Protein AF-A0A5J9WD59-F1 (afdb_monomer_lite)

Foldseek 3Di:
DVPDDPVVVVQVVVCVPQQWGADPVRDIDGRPPPDDDDDDPDDDPPPPPPVVVVVVVVVVVVVVVPD

Sequence (67 aa):
MEKAAAPVFNLFLQILDDGRLTDGHGRTADFTNTIIIMTSNLVVDYGADSTTTQQRVLDRRREGALN

Structure (mmCIF, N/CA/C/O backbone):
data_AF-A0A5J9WD59-F1
#
_entry.id   AF-A0A5J9WD59-F1
#
loop_
_atom_site.group_PDB
_atom_site.id
_atom_site.type_symbol
_atom_site.label_atom_id
_atom_site.label_alt_id
_atom_site.label_comp_id
_atom_site.label_asym_id
_atom_site.label_entity_id
_atom_site.label_seq_id
_atom_site.pdbx_PDB_ins_code
_atom_site.Cartn_x
_atom_site.Cartn_y
_atom_site.Cartn_z
_atom_site.occupancy
_atom_site.B_iso_or_equiv
_atom_site.auth_seq_id
_atom_site.auth_comp_id
_atom_site.auth_asym_id
_atom_site.auth_atom_id
_atom_site.pdbx_PDB_model_num
ATOM 1 N N . MET A 1 1 ? 4.876 3.646 -9.595 1.00 53.66 1 MET A N 1
ATOM 2 C CA . MET A 1 1 ? 5.954 4.414 -8.934 1.00 53.66 1 MET A CA 1
ATOM 3 C C . MET A 1 1 ? 6.217 5.780 -9.578 1.00 53.66 1 MET A C 1
ATOM 5 O O . MET A 1 1 ? 6.610 6.669 -8.848 1.00 53.66 1 MET A O 1
ATOM 9 N N . GLU A 1 2 ? 5.937 6.013 -10.872 1.00 42.31 2 GLU A N 1
ATOM 10 C CA . GLU A 1 2 ? 6.221 7.327 -11.506 1.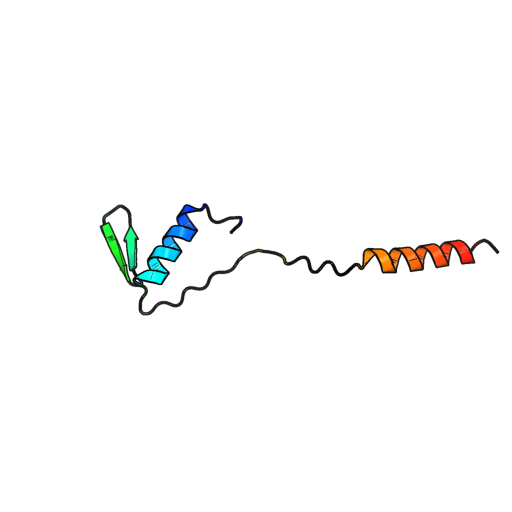00 42.31 2 GLU A CA 1
ATOM 11 C C . GLU A 1 2 ? 5.067 8.363 -11.466 1.00 42.31 2 GLU A C 1
ATOM 13 O O . GLU A 1 2 ? 5.303 9.553 -11.617 1.00 42.31 2 GLU A O 1
ATOM 18 N N . LYS A 1 3 ? 3.807 7.963 -11.226 1.00 55.47 3 LYS A N 1
ATOM 19 C CA . LYS A 1 3 ? 2.662 8.907 -11.119 1.00 55.47 3 LYS A CA 1
ATOM 20 C C . LYS A 1 3 ? 1.879 8.849 -9.808 1.00 55.47 3 LYS A C 1
ATOM 22 O O . LYS A 1 3 ? 0.884 9.547 -9.650 1.00 55.47 3 LYS A O 1
ATOM 27 N N . ALA A 1 4 ? 2.331 8.036 -8.861 1.00 55.44 4 ALA A N 1
ATOM 28 C CA . ALA A 1 4 ? 1.824 8.084 -7.500 1.00 55.44 4 ALA A CA 1
ATOM 29 C C . ALA A 1 4 ? 2.753 9.016 -6.725 1.00 55.44 4 ALA A C 1
ATOM 31 O O . ALA A 1 4 ? 3.924 8.686 -6.545 1.00 55.44 4 ALA A O 1
ATOM 32 N N . ALA A 1 5 ? 2.263 10.179 -6.293 1.00 56.12 5 ALA A N 1
ATOM 33 C CA . ALA A 1 5 ? 2.990 10.959 -5.301 1.00 56.12 5 ALA A CA 1
ATOM 34 C C . ALA A 1 5 ? 3.263 10.029 -4.108 1.00 56.12 5 ALA A C 1
ATOM 36 O O . ALA A 1 5 ? 2.335 9.365 -3.650 1.00 56.12 5 ALA A O 1
ATOM 37 N N . ALA A 1 6 ? 4.514 9.955 -3.643 1.00 59.69 6 ALA A N 1
ATOM 38 C CA . ALA A 1 6 ? 4.974 9.114 -2.528 1.00 59.69 6 ALA A CA 1
ATOM 39 C C . ALA A 1 6 ? 3.943 8.849 -1.393 1.00 59.69 6 ALA A C 1
ATOM 41 O O . ALA A 1 6 ? 3.841 7.699 -0.961 1.00 59.69 6 ALA A O 1
ATOM 42 N N . PRO A 1 7 ? 3.119 9.825 -0.946 1.00 62.06 7 PRO A N 1
ATOM 43 C CA . PRO A 1 7 ? 2.026 9.587 0.007 1.00 62.06 7 PRO A CA 1
ATOM 44 C C . PRO A 1 7 ? 1.022 8.477 -0.358 1.00 62.06 7 PRO A C 1
ATOM 46 O O . PRO A 1 7 ? 0.539 7.792 0.538 1.00 62.06 7 PRO A O 1
ATOM 49 N N . VAL A 1 8 ? 0.717 8.251 -1.638 1.00 68.50 8 VAL A N 1
ATOM 50 C CA . VAL A 1 8 ? -0.239 7.211 -2.063 1.00 68.50 8 VAL A CA 1
ATOM 51 C C . VAL A 1 8 ? 0.333 5.811 -1.837 1.00 68.50 8 VAL A C 1
ATOM 53 O O . VAL A 1 8 ? -0.385 4.914 -1.412 1.00 68.50 8 VAL A O 1
ATOM 56 N N . PHE A 1 9 ? 1.636 5.628 -2.065 1.00 70.44 9 PHE A N 1
ATOM 57 C CA . PHE A 1 9 ? 2.298 4.354 -1.789 1.00 70.44 9 PHE A CA 1
ATOM 58 C C . PHE A 1 9 ? 2.309 4.047 -0.286 1.00 70.44 9 PHE A C 1
ATOM 60 O O . PHE A 1 9 ? 1.993 2.931 0.110 1.00 70.44 9 PHE A O 1
ATOM 67 N N . ASN A 1 10 ? 2.565 5.056 0.552 1.00 72.62 10 ASN A N 1
ATOM 68 C CA . ASN A 1 10 ? 2.532 4.908 2.010 1.00 72.62 10 ASN A CA 1
ATOM 69 C C . ASN A 1 10 ? 1.130 4.562 2.539 1.00 72.62 10 ASN A C 1
ATOM 71 O O . ASN A 1 10 ? 1.012 3.768 3.468 1.00 72.62 10 ASN A O 1
ATOM 75 N N . LEU A 1 11 ? 0.068 5.091 1.920 1.00 76.25 11 LEU A N 1
ATOM 76 C CA . LEU A 1 11 ? -1.308 4.690 2.229 1.00 76.25 11 LEU A CA 1
ATOM 77 C C . LEU A 1 11 ? -1.555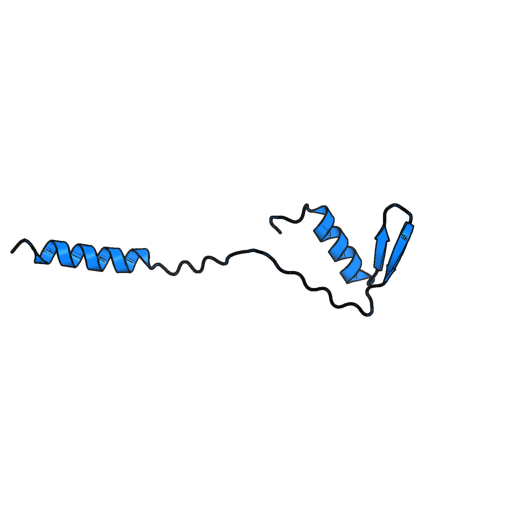 3.202 1.943 1.00 76.25 11 LEU A C 1
ATOM 79 O O . LEU A 1 11 ? -2.208 2.521 2.728 1.00 76.25 11 LEU A O 1
ATOM 83 N N . PHE A 1 12 ? -1.024 2.682 0.834 1.00 79.00 12 PHE A N 1
ATOM 84 C CA . PHE A 1 12 ? -1.135 1.257 0.524 1.00 79.00 12 PHE A CA 1
ATOM 85 C C . PHE A 1 12 ? -0.332 0.388 1.491 1.00 79.00 12 PHE A C 1
ATOM 87 O O . PHE A 1 12 ? -0.813 -0.681 1.852 1.00 79.00 12 PHE A O 1
ATOM 94 N N . LEU A 1 13 ? 0.837 0.847 1.954 1.00 76.75 13 LEU A N 1
ATOM 95 C CA . LEU A 1 13 ? 1.590 0.145 3.000 1.00 76.75 13 LEU A CA 1
ATOM 96 C C . LEU A 1 13 ? 0.760 -0.001 4.282 1.00 76.75 13 LEU A C 1
ATOM 98 O O . LEU A 1 13 ? 0.737 -1.077 4.864 1.00 76.75 13 LEU A O 1
ATOM 102 N N . GLN A 1 14 ? 0.011 1.037 4.667 1.00 73.69 14 GLN A N 1
ATOM 103 C CA . GLN A 1 14 ? -0.877 0.978 5.831 1.00 73.69 14 GLN A CA 1
ATOM 104 C C . GLN A 1 14 ? -2.028 -0.028 5.649 1.00 73.69 14 GLN A C 1
ATOM 106 O O . GLN A 1 14 ? -2.365 -0.757 6.580 1.00 73.69 14 GLN A O 1
ATOM 111 N N . ILE A 1 15 ? -2.604 -0.111 4.444 1.00 84.88 15 ILE A N 1
ATOM 112 C CA . ILE A 1 15 ? -3.674 -1.074 4.141 1.00 84.88 15 ILE A CA 1
ATOM 113 C C . ILE A 1 15 ? -3.143 -2.513 4.120 1.00 84.88 15 ILE A C 1
ATOM 115 O O . ILE A 1 15 ? -3.843 -3.420 4.555 1.00 84.88 15 ILE A O 1
ATOM 119 N N . LEU A 1 16 ? -1.927 -2.741 3.617 1.00 81.88 16 LEU A N 1
ATOM 120 C CA . LEU A 1 16 ? -1.336 -4.082 3.551 1.00 81.88 16 LEU A CA 1
AT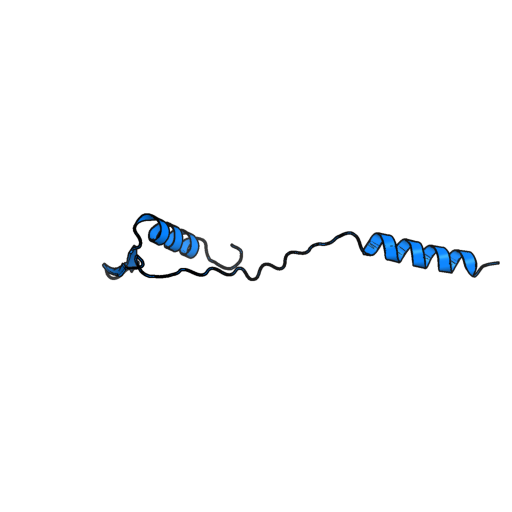OM 121 C C . LEU A 1 16 ? -0.915 -4.636 4.922 1.00 81.88 16 LEU A C 1
ATOM 123 O O . LEU A 1 16 ? -0.760 -5.849 5.032 1.00 81.88 16 LEU A O 1
ATOM 127 N N . ASP A 1 17 ? -0.759 -3.783 5.938 1.00 81.69 17 ASP A N 1
ATOM 128 C CA . ASP A 1 17 ? -0.450 -4.202 7.311 1.00 81.69 17 ASP A CA 1
ATOM 129 C C . ASP A 1 17 ? -1.711 -4.655 8.073 1.00 81.69 17 ASP A C 1
ATOM 131 O O . ASP A 1 17 ? -1.848 -5.830 8.403 1.00 81.69 17 ASP A O 1
ATOM 135 N N . ASP A 1 18 ? -2.656 -3.741 8.334 1.00 84.25 18 ASP A N 1
ATOM 136 C CA . ASP A 1 18 ? -3.824 -3.997 9.210 1.00 84.25 18 ASP A CA 1
ATOM 137 C C . ASP A 1 18 ? -5.152 -4.110 8.435 1.00 84.25 18 ASP A C 1
ATOM 139 O O . ASP A 1 18 ? -6.234 -4.188 9.015 1.00 84.25 18 ASP A O 1
ATOM 143 N N . GLY A 1 19 ? -5.116 -4.059 7.099 1.00 88.69 19 GLY A N 1
ATOM 144 C CA . GLY A 1 19 ? -6.333 -4.076 6.284 1.00 88.69 19 GLY A CA 1
ATOM 145 C C . GLY A 1 19 ? -7.221 -2.851 6.507 1.00 88.69 19 GLY A C 1
ATOM 146 O O . GLY A 1 19 ? -8.412 -2.907 6.218 1.00 88.69 19 GLY A O 1
ATOM 147 N N . ARG A 1 20 ? -6.693 -1.749 7.051 1.00 90.88 20 ARG A N 1
ATOM 148 C CA . ARG A 1 20 ? -7.478 -0.572 7.444 1.00 90.88 20 ARG A CA 1
ATOM 149 C C . ARG A 1 20 ? -6.845 0.721 6.971 1.00 90.88 20 ARG A C 1
ATOM 151 O O . ARG A 1 20 ? -5.628 0.880 6.980 1.00 90.88 20 ARG A O 1
ATOM 158 N N . LEU A 1 21 ? -7.696 1.672 6.604 1.00 90.50 21 LEU A N 1
ATOM 159 C CA . LEU A 1 21 ? -7.278 3.028 6.271 1.00 90.50 21 LEU A CA 1
ATOM 160 C C . LEU A 1 21 ? -8.156 4.041 6.995 1.00 90.50 21 LEU A C 1
ATOM 162 O O . LEU A 1 21 ? -9.377 4.030 6.833 1.00 90.50 21 LEU A O 1
ATOM 166 N N . THR A 1 22 ? -7.524 4.942 7.740 1.00 89.44 22 THR A N 1
ATOM 167 C CA . THR A 1 22 ? -8.194 6.059 8.409 1.00 89.44 22 THR A CA 1
ATOM 168 C C . THR A 1 22 ? -7.948 7.350 7.636 1.00 89.44 22 THR A C 1
ATOM 170 O O . THR A 1 22 ? -6.806 7.684 7.323 1.00 89.44 22 THR A O 1
ATOM 173 N N . ASP A 1 23 ? -9.014 8.081 7.311 1.00 87.69 23 ASP A N 1
ATOM 174 C CA . ASP A 1 23 ? -8.909 9.387 6.661 1.00 87.69 23 ASP A CA 1
ATOM 175 C C . ASP A 1 23 ? -8.612 10.522 7.661 1.00 87.69 23 ASP A C 1
ATOM 177 O O . ASP A 1 23 ? -8.654 10.348 8.878 1.00 87.69 23 ASP A O 1
ATOM 181 N N . GLY A 1 24 ? -8.336 11.727 7.152 1.00 85.56 24 GLY A N 1
ATOM 182 C CA . GLY A 1 24 ? -8.039 12.900 7.988 1.00 85.56 24 GLY A CA 1
ATOM 183 C C . GLY A 1 24 ? -9.202 13.401 8.859 1.00 85.56 24 GLY A C 1
ATOM 184 O O . GLY A 1 24 ? -8.994 14.274 9.695 1.00 85.56 24 GLY A O 1
ATOM 185 N N . HIS A 1 25 ? -10.410 12.862 8.683 1.00 91.56 25 HIS A N 1
ATOM 186 C CA . HIS A 1 25 ? -11.579 13.154 9.517 1.00 91.56 25 HIS A CA 1
ATOM 187 C C . HIS A 1 25 ? -11.831 12.042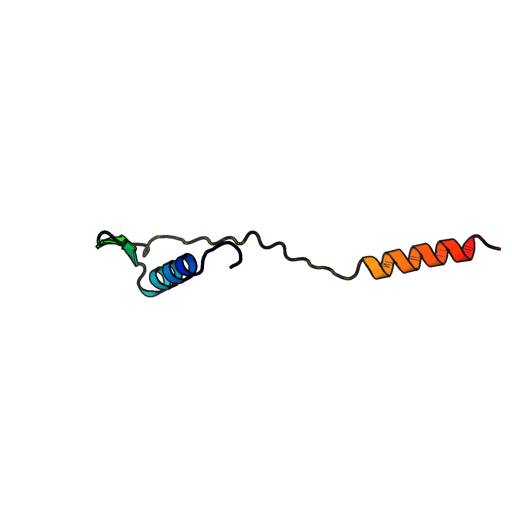 10.553 1.00 91.56 25 HIS A C 1
ATOM 189 O O . HIS A 1 25 ? -12.846 12.071 11.248 1.00 91.56 25 HIS A O 1
ATOM 195 N N . GLY A 1 26 ? -10.928 11.058 10.660 1.00 90.69 26 GLY A N 1
ATOM 196 C CA . GLY A 1 26 ? -11.003 9.958 11.621 1.00 90.69 26 GLY A CA 1
ATOM 197 C C . GLY A 1 26 ? -11.920 8.807 11.200 1.00 90.69 26 GLY A C 1
ATOM 198 O O . GLY A 1 26 ? -12.150 7.890 11.991 1.00 90.69 26 GLY A O 1
ATOM 199 N N . ARG A 1 27 ? -12.454 8.811 9.973 1.00 93.19 27 ARG A N 1
ATOM 200 C CA . ARG A 1 27 ? -13.276 7.699 9.472 1.00 93.19 27 ARG A CA 1
ATOM 201 C C . ARG A 1 27 ? -12.365 6.567 9.029 1.00 93.19 27 ARG A C 1
ATOM 203 O O . ARG A 1 27 ? -11.389 6.813 8.328 1.00 93.19 27 ARG A O 1
ATOM 210 N N . THR A 1 28 ? -12.701 5.336 9.404 1.00 92.75 28 THR A N 1
ATOM 211 C CA . THR A 1 28 ? -11.900 4.150 9.073 1.00 92.75 28 THR A CA 1
ATOM 212 C C . THR A 1 28 ? -12.653 3.241 8.112 1.00 92.75 28 THR A C 1
ATOM 214 O O . THR A 1 28 ? -13.798 2.876 8.375 1.00 92.75 28 THR A O 1
ATOM 217 N N . ALA A 1 29 ? -12.005 2.879 7.008 1.00 90.31 29 ALA A N 1
ATOM 218 C CA . ALA A 1 29 ? -12.474 1.876 6.060 1.00 90.31 29 ALA A CA 1
ATOM 219 C C . ALA A 1 29 ? -11.738 0.545 6.281 1.00 90.31 29 ALA A C 1
ATOM 221 O O . ALA A 1 29 ? -10.543 0.540 6.582 1.00 90.31 29 ALA A O 1
ATOM 222 N N . ASP A 1 30 ? -12.461 -0.565 6.125 1.00 92.50 30 ASP A N 1
ATOM 223 C CA . ASP A 1 30 ? -11.967 -1.936 6.287 1.00 92.50 30 ASP A CA 1
ATOM 224 C C . ASP A 1 30 ? -11.802 -2.611 4.912 1.00 92.50 30 ASP A C 1
ATOM 226 O O . ASP A 1 30 ? -12.711 -2.579 4.080 1.00 92.50 30 ASP A O 1
ATOM 230 N N . PHE A 1 31 ? -10.635 -3.205 4.678 1.00 92.31 31 PHE A N 1
ATOM 231 C C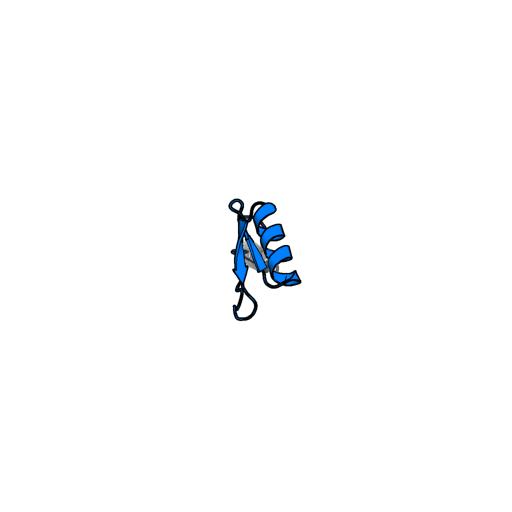A . PHE A 1 31 ? -10.196 -3.845 3.438 1.00 92.31 31 PHE A CA 1
ATOM 232 C C . PHE A 1 31 ? -9.970 -5.360 3.596 1.00 92.31 31 PHE A C 1
ATOM 234 O O . PHE A 1 31 ? -9.546 -6.001 2.637 1.00 92.31 31 PHE A O 1
ATOM 241 N N . THR A 1 32 ? -10.290 -5.964 4.749 1.00 90.00 32 THR A N 1
ATOM 242 C CA . THR A 1 32 ? -10.072 -7.405 5.026 1.00 90.00 32 THR A CA 1
ATOM 243 C C . THR A 1 32 ? -10.753 -8.349 4.029 1.00 90.00 32 THR A C 1
ATOM 245 O O . THR A 1 32 ? -10.279 -9.461 3.816 1.00 90.00 32 THR A O 1
ATOM 248 N N . ASN A 1 33 ? -11.830 -7.902 3.374 1.00 92.12 33 ASN A N 1
ATOM 249 C CA . ASN A 1 33 ? -12.530 -8.646 2.321 1.00 92.12 33 ASN A CA 1
ATOM 250 C C . ASN A 1 33 ? -12.493 -7.928 0.957 1.00 92.12 33 ASN A C 1
ATOM 252 O O . ASN A 1 33 ? -13.453 -7.982 0.187 1.00 92.12 33 ASN A O 1
ATOM 256 N N . THR A 1 34 ? -11.406 -7.206 0.674 1.00 91.62 34 THR A N 1
ATOM 257 C CA . THR A 1 34 ? -11.218 -6.434 -0.562 1.00 91.62 34 THR A CA 1
ATOM 258 C C . THR A 1 34 ? -9.990 -6.915 -1.329 1.00 91.62 34 THR A C 1
ATOM 260 O O . THR A 1 34 ? -8.920 -7.101 -0.758 1.00 91.62 34 THR A O 1
ATOM 263 N N . ILE A 1 35 ? -10.121 -7.066 -2.651 1.00 88.94 35 ILE A N 1
ATOM 264 C CA . ILE A 1 35 ? -8.985 -7.331 -3.542 1.00 88.94 35 ILE A CA 1
ATOM 265 C C . ILE A 1 35 ? -8.444 -5.995 -4.051 1.00 88.94 35 ILE A C 1
ATOM 267 O O . ILE A 1 35 ? -9.157 -5.238 -4.710 1.00 88.94 35 ILE A O 1
ATOM 271 N N . ILE A 1 36 ? -7.169 -5.720 -3.777 1.00 85.88 36 ILE A N 1
ATOM 272 C CA . ILE A 1 36 ? -6.479 -4.520 -4.258 1.00 85.88 36 ILE A CA 1
ATOM 273 C C . ILE A 1 36 ? -5.738 -4.864 -5.549 1.00 85.88 36 ILE A C 1
ATOM 275 O O . ILE A 1 36 ? -4.821 -5.683 -5.550 1.00 85.88 36 ILE A O 1
ATOM 279 N N . ILE A 1 37 ? -6.119 -4.217 -6.651 1.00 85.50 37 ILE A N 1
ATOM 280 C CA . ILE A 1 37 ? -5.457 -4.372 -7.949 1.00 85.50 37 ILE A CA 1
ATOM 281 C C . ILE A 1 37 ? -4.683 -3.093 -8.249 1.00 85.50 37 ILE A C 1
ATOM 283 O O . ILE A 1 37 ? -5.271 -2.027 -8.426 1.00 85.50 37 ILE A O 1
ATOM 287 N N . MET A 1 38 ? -3.358 -3.204 -8.329 1.00 82.25 38 MET A N 1
ATOM 288 C CA . MET A 1 38 ? -2.495 -2.118 -8.783 1.00 82.25 38 MET A CA 1
ATOM 289 C C . MET A 1 38 ? -2.035 -2.379 -10.210 1.00 82.25 38 MET A C 1
ATOM 291 O O . MET A 1 38 ? -1.522 -3.450 -10.527 1.00 82.25 38 MET A O 1
ATOM 295 N N . THR A 1 39 ? -2.151 -1.363 -11.055 1.00 79.50 39 THR A N 1
ATOM 296 C CA . THR A 1 39 ? -1.601 -1.372 -12.409 1.00 79.50 39 THR A CA 1
ATOM 297 C C . THR A 1 39 ? -0.618 -0.225 -12.547 1.00 79.50 39 THR A C 1
ATOM 299 O O . THR A 1 39 ? -0.900 0.901 -12.135 1.00 79.50 39 THR A O 1
ATOM 302 N N . SER A 1 40 ? 0.537 -0.492 -13.143 1.00 77.94 40 SER A N 1
ATOM 303 C CA . SER A 1 40 ? 1.461 0.560 -13.541 1.00 77.94 40 SER A CA 1
ATOM 304 C C . SER A 1 40 ? 1.368 0.728 -15.043 1.00 77.94 40 SER A C 1
ATOM 306 O O . SER A 1 40 ? 1.496 -0.248 -15.774 1.00 77.94 40 SER A O 1
ATOM 308 N N . ASN A 1 41 ? 1.236 1.963 -15.514 1.00 79.44 41 ASN A N 1
ATOM 309 C CA . ASN A 1 41 ? 1.308 2.274 -16.944 1.00 79.44 41 ASN A CA 1
ATOM 310 C C . ASN A 1 41 ? 2.762 2.216 -17.463 1.00 79.44 41 ASN A C 1
ATOM 312 O O . ASN A 1 41 ? 3.120 2.954 -18.375 1.00 79.44 41 ASN A O 1
ATOM 316 N N . LEU A 1 42 ? 3.619 1.398 -16.838 1.00 78.25 42 LEU A N 1
ATOM 317 C CA . LEU A 1 42 ? 5.002 1.225 -17.259 1.00 78.25 42 LEU A CA 1
ATOM 318 C C . LEU A 1 42 ? 5.007 0.399 -18.538 1.00 78.25 42 LEU A C 1
ATOM 320 O O . LEU A 1 42 ? 4.574 -0.752 -18.551 1.00 78.25 42 LEU A O 1
ATOM 324 N N . VAL A 1 43 ? 5.521 1.004 -19.601 1.00 79.88 43 VAL A N 1
ATOM 325 C CA . VAL A 1 43 ? 5.909 0.278 -20.802 1.00 79.88 43 VAL A CA 1
ATOM 326 C C . VAL A 1 43 ? 7.264 -0.347 -20.514 1.00 79.88 43 VAL A C 1
ATOM 328 O O . VAL A 1 43 ? 8.224 0.356 -20.206 1.00 79.88 43 VAL A O 1
ATOM 331 N N . VAL A 1 44 ? 7.336 -1.671 -20.582 1.00 78.62 44 VAL A N 1
ATOM 332 C CA . VAL A 1 44 ? 8.616 -2.372 -20.525 1.00 78.62 44 VAL A CA 1
ATOM 333 C C . VAL A 1 44 ? 9.198 -2.328 -21.932 1.00 78.62 44 VAL A C 1
ATOM 335 O O . VAL A 1 44 ? 8.720 -3.028 -22.824 1.00 78.62 44 VAL A O 1
ATOM 338 N N . ASP A 1 45 ? 10.187 -1.463 -22.146 1.00 74.25 45 ASP A N 1
ATOM 339 C CA . ASP A 1 45 ? 10.961 -1.461 -23.385 1.00 74.25 45 ASP A CA 1
ATOM 340 C C . ASP A 1 45 ? 11.884 -2.689 -23.384 1.00 74.25 45 ASP A C 1
ATOM 342 O O . ASP A 1 45 ? 12.983 -2.679 -22.830 1.00 74.25 45 ASP A O 1
ATOM 346 N N . TYR A 1 46 ? 11.404 -3.792 -23.960 1.00 67.12 46 TYR A N 1
ATOM 347 C CA . TYR A 1 46 ? 12.224 -4.963 -24.268 1.00 67.12 46 TYR A CA 1
ATOM 348 C C . TYR A 1 46 ? 13.021 -4.700 -25.547 1.00 67.12 46 TYR A C 1
ATOM 350 O O . TYR A 1 46 ? 12.857 -5.402 -26.547 1.00 67.12 46 TYR A O 1
ATOM 358 N N . GLY A 1 47 ? 13.873 -3.676 -25.525 1.00 60.44 47 GLY A N 1
ATOM 359 C CA . GLY A 1 47 ? 14.803 -3.349 -26.598 1.00 60.44 47 GLY A CA 1
ATOM 360 C C . GLY A 1 47 ? 15.858 -4.441 -26.783 1.00 60.44 47 GLY A C 1
ATOM 361 O O . GLY A 1 47 ? 17.032 -4.243 -26.490 1.00 60.44 47 GLY A O 1
ATOM 362 N N . ALA A 1 48 ? 15.456 -5.609 -27.282 1.00 62.12 48 ALA A N 1
ATOM 363 C CA . ALA A 1 48 ? 16.351 -6.547 -27.933 1.00 62.12 48 ALA A CA 1
ATOM 364 C C . ALA A 1 48 ? 16.731 -5.939 -29.288 1.00 62.12 48 ALA A C 1
ATOM 366 O O . ALA A 1 48 ? 16.030 -6.127 -30.278 1.00 62.12 48 ALA A O 1
ATOM 367 N N . ASP A 1 49 ? 17.784 -5.123 -29.271 1.00 62.53 49 ASP A N 1
ATOM 368 C CA . ASP A 1 49 ? 18.750 -4.836 -30.341 1.00 62.53 49 ASP A CA 1
ATOM 369 C C . ASP A 1 49 ? 18.315 -5.137 -31.799 1.00 62.53 49 ASP A C 1
ATOM 371 O O . ASP A 1 49 ? 18.976 -5.851 -32.558 1.00 62.53 49 ASP A O 1
ATOM 375 N N . SER A 1 50 ? 17.181 -4.579 -32.229 1.00 58.56 50 SER A N 1
ATOM 376 C CA . SER A 1 50 ? 16.701 -4.689 -33.614 1.00 58.56 50 SER A CA 1
ATOM 377 C C . SER A 1 50 ? 17.412 -3.698 -34.543 1.00 58.56 50 SER A C 1
ATOM 379 O O . SER A 1 50 ? 17.452 -3.899 -35.760 1.00 58.56 50 SER A O 1
ATOM 381 N N . THR A 1 51 ? 18.069 -2.688 -33.969 1.00 60.06 51 THR A N 1
ATOM 382 C CA . THR A 1 51 ? 18.856 -1.682 -34.687 1.00 60.06 51 THR A CA 1
ATOM 383 C C . THR A 1 51 ? 20.115 -2.291 -35.314 1.00 60.06 51 THR A C 1
ATOM 385 O O . THR A 1 51 ? 20.416 -2.016 -36.477 1.00 60.06 51 THR A O 1
ATOM 388 N N . THR A 1 52 ? 20.813 -3.200 -34.619 1.00 60.97 52 THR A N 1
ATOM 389 C CA . THR A 1 52 ? 22.061 -3.805 -35.127 1.00 60.97 52 THR A CA 1
ATOM 390 C C . THR A 1 52 ? 21.837 -4.727 -36.333 1.00 60.97 52 THR A C 1
ATOM 392 O O . THR A 1 52 ? 22.682 -4.806 -37.230 1.00 60.97 52 THR A O 1
ATOM 395 N N . THR A 1 53 ? 20.680 -5.394 -36.418 1.00 60.41 53 THR A N 1
ATOM 396 C CA . THR A 1 53 ? 20.371 -6.304 -37.538 1.00 60.41 53 THR A CA 1
ATOM 397 C C . THR A 1 53 ? 19.949 -5.544 -38.797 1.00 60.41 53 THR A C 1
ATOM 399 O O . THR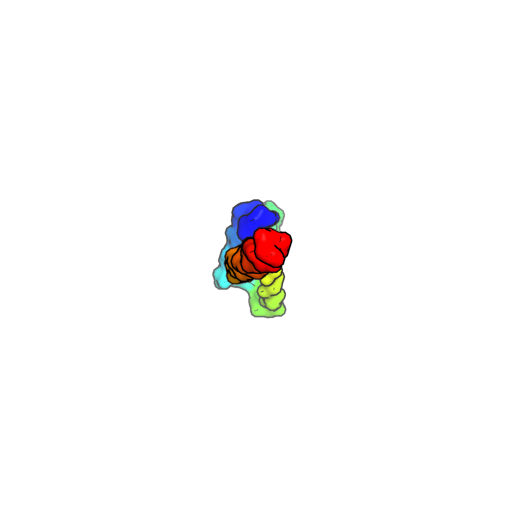 A 1 53 ? 20.365 -5.911 -39.898 1.00 60.41 53 THR A O 1
ATOM 402 N N . GLN A 1 54 ? 19.182 -4.455 -38.664 1.00 60.69 54 GLN A N 1
ATOM 403 C CA . GLN A 1 54 ? 18.788 -3.642 -39.821 1.00 60.69 54 GLN A CA 1
ATOM 404 C C . GLN A 1 54 ? 19.975 -2.900 -40.443 1.00 60.69 54 GLN A C 1
ATOM 406 O O . GLN A 1 54 ? 20.077 -2.846 -41.671 1.00 60.69 54 GLN A O 1
ATOM 411 N N . GLN A 1 55 ? 20.920 -2.425 -39.625 1.00 62.34 55 GLN A N 1
ATOM 412 C CA . GLN A 1 55 ? 22.106 -1.726 -40.119 1.00 62.34 55 GLN A CA 1
ATOM 413 C C . GLN A 1 55 ? 22.976 -2.631 -41.012 1.00 62.34 55 GLN A C 1
ATOM 415 O O . GLN A 1 55 ? 23.328 -2.258 -42.129 1.00 62.34 55 GLN A O 1
ATOM 420 N N . ARG A 1 56 ? 23.207 -3.885 -40.593 1.00 62.31 56 ARG A N 1
ATOM 421 C CA . ARG A 1 56 ? 24.022 -4.863 -41.342 1.00 62.31 56 ARG A CA 1
ATOM 422 C C . ARG A 1 56 ? 23.416 -5.282 -42.685 1.00 62.31 56 ARG A C 1
ATOM 424 O O . ARG A 1 56 ? 24.148 -5.615 -43.616 1.00 62.31 56 ARG A O 1
ATOM 431 N N . VAL A 1 57 ? 22.086 -5.296 -42.799 1.00 68.94 57 VAL A N 1
ATOM 432 C CA . VAL A 1 57 ? 21.396 -5.636 -44.057 1.00 68.94 57 VAL A CA 1
ATOM 433 C C . VAL A 1 57 ? 21.456 -4.473 -45.050 1.00 68.94 57 VAL A C 1
ATOM 435 O O . VAL A 1 57 ? 21.613 -4.708 -46.250 1.00 68.94 57 VAL A O 1
ATOM 438 N N . LEU A 1 58 ? 21.362 -3.231 -44.569 1.00 67.81 58 LEU A N 1
ATOM 439 C CA . LEU A 1 58 ? 21.479 -2.038 -45.411 1.00 67.81 58 LEU A CA 1
ATOM 440 C C . LEU A 1 58 ? 22.907 -1.849 -45.935 1.00 67.81 58 LEU A C 1
ATOM 442 O O . LEU A 1 58 ? 23.074 -1.559 -47.121 1.00 67.81 58 LEU A O 1
ATOM 446 N N . ASP A 1 59 ? 23.919 -2.093 -45.101 1.00 69.19 59 ASP A N 1
ATOM 447 C CA . ASP A 1 59 ? 25.327 -1.985 -45.503 1.00 69.19 59 ASP A CA 1
ATOM 448 C C . ASP A 1 59 ? 25.677 -3.016 -46.591 1.00 69.19 59 ASP A C 1
ATOM 450 O O . ASP A 1 59 ? 26.224 -2.659 -47.636 1.00 69.19 59 ASP A O 1
ATOM 454 N N . ARG A 1 60 ? 25.204 -4.265 -46.453 1.00 67.31 60 ARG A N 1
ATOM 455 C CA . ARG A 1 60 ? 25.387 -5.309 -47.480 1.00 67.31 60 ARG A CA 1
ATOM 456 C C . ARG A 1 60 ? 24.725 -4.963 -48.820 1.00 67.31 60 ARG A C 1
ATOM 458 O O . ARG A 1 60 ? 25.231 -5.344 -49.874 1.00 67.31 60 ARG A O 1
ATOM 465 N N . ARG A 1 61 ? 23.588 -4.257 -48.809 1.00 66.25 61 ARG A N 1
ATOM 466 C CA . ARG A 1 61 ? 22.917 -3.820 -50.048 1.00 66.25 61 ARG A CA 1
ATOM 467 C C . ARG A 1 61 ? 23.636 -2.663 -50.739 1.00 66.25 61 ARG A C 1
ATOM 469 O O . ARG A 1 61 ? 23.520 -2.549 -51.954 1.00 66.25 61 ARG A O 1
ATOM 476 N N . ARG A 1 62 ? 24.367 -1.826 -49.996 1.00 65.62 62 ARG A N 1
ATOM 477 C CA . ARG A 1 62 ? 25.166 -0.729 -50.565 1.00 65.62 62 ARG A CA 1
ATOM 478 C C . ARG A 1 62 ? 26.452 -1.236 -51.215 1.00 65.62 62 ARG A C 1
ATOM 480 O O . ARG A 1 62 ? 26.798 -0.763 -52.290 1.00 65.62 62 ARG A O 1
ATOM 487 N N . GLU A 1 63 ? 27.107 -2.231 -50.621 1.00 67.69 63 GLU A N 1
ATOM 488 C CA . GLU A 1 63 ? 28.340 -2.824 -51.167 1.00 67.69 63 GLU A CA 1
ATOM 489 C C . GLU A 1 63 ? 28.098 -3.635 -52.453 1.00 67.69 63 GLU A C 1
ATOM 491 O O . GLU A 1 63 ? 28.927 -3.624 -53.357 1.00 67.69 63 GLU A O 1
ATOM 496 N N . GLY A 1 64 ? 26.938 -4.291 -52.584 1.00 62.69 64 GLY A N 1
ATOM 497 C CA . GLY A 1 64 ? 26.581 -5.066 -53.781 1.00 62.69 64 GLY A CA 1
ATOM 498 C C . GLY A 1 64 ? 26.126 -4.249 -54.999 1.00 62.69 64 GLY A C 1
ATOM 499 O O . GLY A 1 64 ? 25.880 -4.842 -56.043 1.00 62.69 64 GLY A O 1
ATOM 500 N N . ALA A 1 65 ? 25.979 -2.923 -54.881 1.00 62.81 65 ALA A N 1
ATOM 501 C CA . ALA A 1 65 ? 25.481 -2.048 -55.952 1.00 62.81 65 ALA A CA 1
ATOM 502 C C . ALA A 1 65 ? 26.588 -1.259 -56.686 1.00 62.81 65 ALA A C 1
ATOM 504 O O . ALA A 1 65 ? 26.277 -0.464 -57.571 1.00 62.81 65 ALA A O 1
ATOM 505 N N . LEU A 1 66 ? 27.859 -1.443 -56.303 1.00 59.91 66 LEU A N 1
ATOM 506 C CA . LEU A 1 66 ? 29.018 -0.716 -56.844 1.00 59.91 66 LEU A CA 1
ATOM 507 C C . LEU A 1 66 ? 29.950 -1.573 -57.726 1.00 59.91 66 LEU A C 1
ATOM 509 O O . LEU A 1 66 ? 31.035 -1.106 -58.065 1.00 59.91 66 LEU A O 1
ATOM 513 N N . ASN A 1 67 ? 29.526 -2.780 -58.122 1.00 50.75 67 ASN A N 1
ATOM 514 C CA . ASN A 1 67 ? 30.244 -3.655 -59.060 1.00 50.75 67 ASN A CA 1
ATOM 515 C C . ASN A 1 67 ? 29.406 -3.941 -60.306 1.00 50.75 67 ASN A C 1
ATOM 517 O O . ASN A 1 67 ? 28.205 -4.250 -60.132 1.00 50.75 67 ASN A O 1
#

Radius of gyration: 25.84 Å; chains: 1; bounding box: 44×22×71 Å

pLDDT: mean 74.05, std 13.06, range [42.31, 93.19]

InterPro domains:
  IPR003959 ATPase, AAA-type, core [PF07724] (1-53)
  IPR027417 P-loop containing nucleoside triphosphate hydrolase [G3DSA:3.40.50.300] (1-65)
  IPR027417 P-loop containing nucleoside triphosphate hydrolase [SSF52540] (2-44)
  IPR050130 ATP-dependent Clp protease/Chaperone ClpA/ClpB [PTHR11638] (2-52)

Secondary structure (DSSP, 8-state):
--SS-HHHHHHHHHHHHHSEEE-TTS-EEE-TT----------------HHHHHHHHHHHHHHTT--

Organism: NCBI:txid38414